Protein AF-A0A6P8ZT60-F1 (afdb_monomer)

Mean predicted aligned error: 16.97 Å

Sequence (94 aa):
MSSFPHVKPTPYLNCKMATSSNTESMPDLFEEMQTLAQLTGIKCPGKVMKIILQLNIMGVPPEKIRTLLRDILKAKHRSKNSSRSSNSSSDREN

Foldseek 3Di:
DDDDDDDDDDPPDPPPPPDDDDPPPLVNVLVVVVVVCVVVVNPDDSVRSSVLVVCVVVVNDPVVVVVVVVVVVVVVVVVVCVVVPPPPDDDDDD

Radius of gyration: 29.51 Å; Cα contacts (8 Å, |Δi|>4): 17; chains: 1; bounding box: 57×42×108 Å

Structure (mmCIF, N/CA/C/O backbone):
data_AF-A0A6P8ZT60-F1
#
_entry.id   AF-A0A6P8ZT60-F1
#
loop_
_atom_site.group_PDB
_atom_site.id
_atom_site.type_symbol
_atom_site.label_atom_id
_atom_site.label_alt_id
_atom_site.label_comp_id
_atom_site.label_asym_id
_atom_site.label_entity_id
_atom_site.label_seq_id
_atom_site.pdbx_PDB_ins_code
_atom_site.Cartn_x
_atom_site.Cartn_y
_atom_site.Cartn_z
_atom_site.occupancy
_atom_site.B_iso_or_equiv
_atom_site.auth_seq_id
_atom_site.auth_comp_id
_atom_site.auth_asym_id
_atom_site.auth_atom_id
_atom_site.pdbx_PDB_model_num
ATOM 1 N N . MET A 1 1 ? 31.941 31.098 -54.450 1.00 44.69 1 MET A N 1
ATOM 2 C CA . MET A 1 1 ? 32.263 29.683 -54.166 1.00 44.69 1 MET A CA 1
ATOM 3 C C . MET A 1 1 ? 32.643 29.614 -52.697 1.00 44.69 1 MET A C 1
ATOM 5 O O . MET A 1 1 ? 33.733 30.047 -52.354 1.00 44.69 1 MET A O 1
ATOM 9 N N . SER A 1 2 ? 31.711 29.220 -51.828 1.00 40.84 2 SER A N 1
ATOM 10 C CA . SER A 1 2 ? 31.900 29.249 -50.371 1.00 40.84 2 SER A CA 1
ATOM 11 C C . SER A 1 2 ? 32.073 27.823 -49.858 1.00 40.84 2 SER A C 1
ATOM 13 O O . SER A 1 2 ? 31.171 27.000 -50.005 1.00 40.84 2 SER A O 1
ATOM 15 N N . SER A 1 3 ? 33.252 27.536 -49.313 1.00 48.62 3 SER A N 1
ATOM 16 C CA . SER A 1 3 ? 33.640 26.236 -48.765 1.00 48.62 3 SER A CA 1
ATOM 17 C C . SER A 1 3 ? 32.938 25.974 -47.430 1.00 48.62 3 SER A C 1
ATOM 19 O O . SER A 1 3 ? 33.060 26.766 -46.498 1.00 48.62 3 SER A O 1
ATOM 21 N N . PHE A 1 4 ? 32.223 24.853 -47.330 1.00 56.28 4 PHE A N 1
ATOM 22 C CA . PHE A 1 4 ? 31.686 24.339 -46.068 1.00 56.28 4 PHE A CA 1
ATOM 23 C C . PHE A 1 4 ? 32.804 23.668 -45.248 1.00 56.28 4 PHE A C 1
ATOM 25 O O . PHE A 1 4 ? 33.619 22.942 -45.823 1.00 56.28 4 PHE A O 1
ATOM 32 N N . PRO A 1 5 ? 32.870 23.868 -43.919 1.00 57.59 5 PRO A N 1
ATOM 33 C CA . PRO A 1 5 ? 33.868 23.206 -43.088 1.00 57.59 5 PRO A CA 1
ATOM 34 C C . PRO A 1 5 ? 33.573 21.702 -42.960 1.00 57.59 5 PRO A C 1
ATOM 36 O O . PRO A 1 5 ? 32.449 21.293 -42.672 1.00 57.59 5 PRO A O 1
ATOM 39 N N . HIS A 1 6 ? 34.606 20.877 -43.154 1.00 54.19 6 HIS A N 1
ATOM 40 C CA . HIS A 1 6 ? 34.569 19.425 -42.961 1.00 54.19 6 HIS A CA 1
ATOM 41 C C . HIS A 1 6 ? 34.315 19.078 -41.485 1.00 54.19 6 HIS A C 1
ATOM 43 O O . HIS A 1 6 ? 35.216 19.153 -40.648 1.00 54.19 6 HIS A O 1
ATOM 49 N N . VAL A 1 7 ? 33.091 18.655 -41.171 1.00 58.94 7 VAL A N 1
ATOM 50 C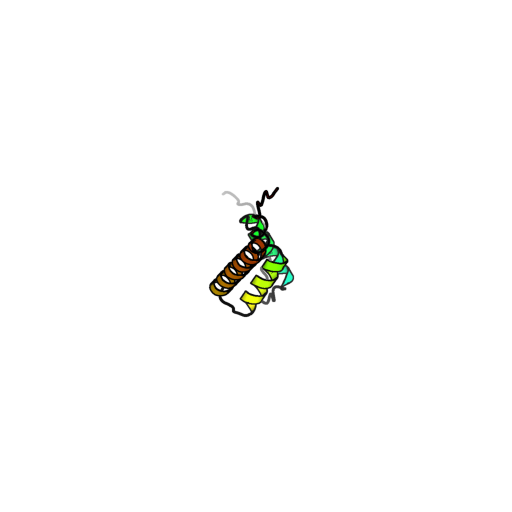 CA . VAL A 1 7 ? 32.739 18.076 -39.870 1.00 58.94 7 VAL A CA 1
ATOM 51 C C . VAL A 1 7 ? 33.111 16.592 -39.891 1.00 58.94 7 VAL A C 1
ATOM 53 O O . VAL A 1 7 ? 32.635 15.834 -40.735 1.00 58.94 7 VAL A O 1
ATOM 56 N N . LYS A 1 8 ? 34.001 16.173 -38.985 1.00 63.53 8 LYS A N 1
ATOM 57 C CA . LYS A 1 8 ? 34.366 14.760 -38.808 1.00 63.53 8 LYS A CA 1
ATOM 58 C C . LYS A 1 8 ? 33.140 13.978 -38.307 1.00 63.53 8 LYS A C 1
ATOM 60 O O . LYS A 1 8 ? 32.518 14.440 -37.350 1.00 63.53 8 LYS A O 1
ATOM 65 N N . PRO A 1 9 ? 32.806 12.809 -38.881 1.00 57.53 9 PRO A N 1
ATOM 66 C CA . PRO A 1 9 ? 31.750 11.964 -38.341 1.00 57.53 9 PRO A CA 1
ATOM 67 C C . PRO A 1 9 ? 32.185 11.448 -36.967 1.00 57.53 9 PRO A C 1
ATOM 69 O O . PRO A 1 9 ? 33.178 10.729 -36.837 1.00 57.53 9 PRO A O 1
ATOM 72 N N . THR A 1 10 ? 31.469 11.861 -35.926 1.00 62.91 10 THR A N 1
ATOM 73 C CA . THR A 1 10 ? 31.581 11.260 -34.599 1.00 62.91 10 THR A CA 1
ATOM 74 C C . THR A 1 10 ? 31.137 9.797 -34.685 1.00 62.91 10 THR A C 1
ATOM 76 O O . THR A 1 10 ? 30.170 9.491 -35.389 1.00 62.91 10 THR A O 1
ATOM 79 N N . PRO A 1 11 ? 31.829 8.862 -34.013 1.00 55.84 11 PRO A N 1
ATOM 80 C CA . PRO A 1 11 ? 31.407 7.473 -34.004 1.00 55.84 11 PRO A CA 1
ATOM 81 C C . PRO A 1 11 ? 30.048 7.392 -33.311 1.00 55.84 11 PRO A C 1
ATOM 83 O O . PRO A 1 11 ? 29.904 7.784 -32.151 1.00 55.84 11 PRO A O 1
ATOM 86 N N . TYR A 1 12 ? 29.053 6.924 -34.065 1.00 52.72 12 TYR A N 1
ATOM 87 C CA . TYR A 1 12 ? 27.709 6.649 -33.588 1.00 52.72 12 TYR A CA 1
ATOM 88 C C . TYR A 1 12 ? 27.793 5.870 -32.278 1.00 52.72 12 TYR A C 1
ATOM 90 O O . TYR A 1 12 ? 28.355 4.774 -32.222 1.00 52.72 12 TYR A O 1
ATOM 98 N N . LEU A 1 13 ? 27.248 6.483 -31.225 1.00 55.59 13 LEU A N 1
ATOM 99 C CA . LEU A 1 13 ? 26.963 5.836 -29.957 1.00 55.59 13 LEU A CA 1
ATOM 100 C C . LEU A 1 13 ? 26.311 4.489 -30.254 1.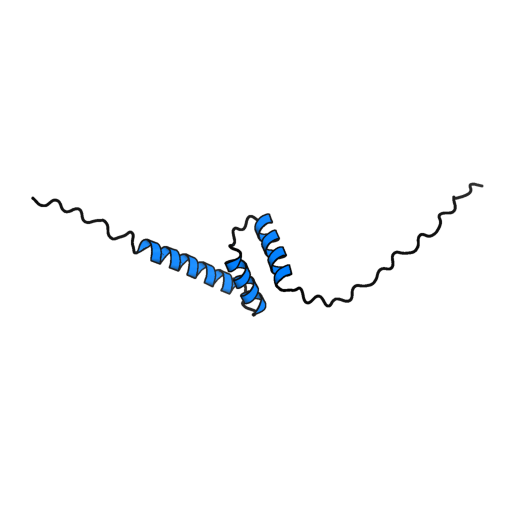00 55.59 13 LEU A C 1
ATOM 102 O O . LEU A 1 13 ? 25.245 4.406 -30.863 1.00 55.59 13 LEU A O 1
ATOM 106 N N . ASN A 1 14 ? 27.021 3.440 -29.860 1.00 49.94 14 ASN A N 1
ATOM 107 C CA . ASN A 1 14 ? 26.606 2.061 -29.974 1.00 49.94 14 ASN A CA 1
ATOM 108 C C . ASN A 1 14 ? 25.360 1.876 -29.098 1.00 49.94 14 ASN A C 1
ATOM 110 O O . ASN A 1 14 ? 25.463 1.633 -27.895 1.00 49.94 14 ASN A O 1
ATOM 114 N N . CYS A 1 15 ? 24.182 2.067 -29.691 1.00 45.41 15 CYS A N 1
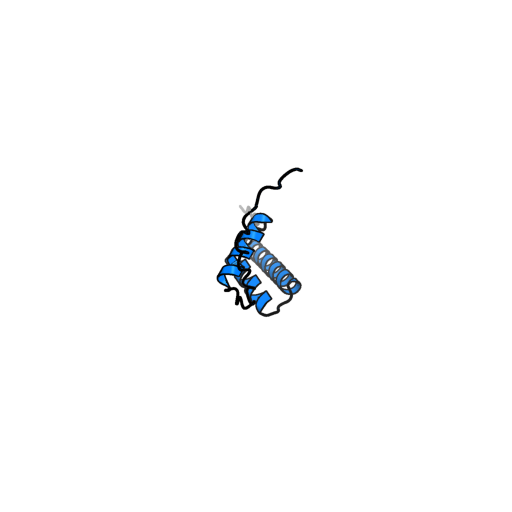ATOM 115 C CA . CYS A 1 15 ? 22.899 1.823 -29.052 1.00 45.41 15 CYS A CA 1
ATOM 116 C C . CYS A 1 15 ? 22.721 0.304 -28.957 1.00 45.41 15 CYS A C 1
ATOM 118 O O . CYS A 1 15 ? 22.054 -0.322 -29.778 1.00 45.41 15 CYS A O 1
ATOM 120 N N . LYS A 1 16 ? 23.372 -0.306 -27.960 1.00 52.84 16 LYS A N 1
ATOM 121 C CA . LYS A 1 16 ? 23.034 -1.658 -27.524 1.00 52.84 16 LYS A CA 1
ATOM 122 C C . LYS A 1 16 ? 21.571 -1.618 -27.098 1.00 52.84 16 LYS A C 1
ATOM 124 O O . LYS A 1 16 ? 21.237 -1.005 -26.088 1.00 52.84 16 LYS A O 1
ATOM 129 N N . MET A 1 17 ? 20.702 -2.231 -27.896 1.00 56.09 17 MET A N 1
ATOM 130 C CA . MET A 1 17 ? 19.333 -2.513 -27.489 1.00 56.09 17 MET A CA 1
ATOM 131 C C . MET A 1 17 ? 19.421 -3.392 -26.242 1.00 56.09 17 MET A C 1
ATOM 133 O O . MET A 1 17 ? 19.879 -4.532 -26.312 1.00 56.09 17 MET A O 1
ATOM 137 N N . ALA A 1 18 ? 19.066 -2.825 -25.090 1.00 50.75 18 ALA A N 1
ATOM 138 C CA . ALA A 1 18 ? 18.935 -3.576 -23.857 1.00 50.75 18 ALA A CA 1
ATOM 139 C C . ALA A 1 18 ? 17.778 -4.559 -24.054 1.00 50.75 18 ALA A C 1
ATOM 141 O O . ALA A 1 18 ? 16.611 -4.174 -24.075 1.00 50.75 18 ALA A O 1
ATOM 142 N N . THR A 1 19 ? 18.105 -5.829 -24.271 1.00 47.12 19 THR A N 1
ATOM 143 C CA . THR A 1 19 ? 17.131 -6.912 -24.220 1.00 47.12 19 THR A CA 1
ATOM 144 C C . THR A 1 19 ? 16.583 -6.981 -22.800 1.00 47.12 19 THR A C 1
ATOM 146 O O . THR A 1 19 ? 17.313 -7.306 -21.864 1.00 47.12 19 THR A O 1
ATOM 149 N N . SER A 1 20 ? 15.303 -6.631 -22.654 1.00 50.38 20 SER A N 1
ATOM 150 C CA . SER A 1 20 ? 14.507 -6.787 -21.441 1.00 50.38 20 SER A CA 1
ATOM 151 C C . SER A 1 20 ? 14.677 -8.181 -20.849 1.00 50.38 20 SER A C 1
ATOM 153 O O . SER A 1 20 ? 14.238 -9.171 -21.428 1.00 50.38 20 SER A O 1
ATOM 155 N N . SER A 1 21 ? 15.277 -8.255 -19.669 1.00 51.53 21 SER A N 1
ATOM 156 C CA . SER A 1 21 ? 15.114 -9.364 -18.726 1.00 51.53 21 SER A CA 1
ATOM 157 C C . SER A 1 21 ? 15.399 -8.853 -17.314 1.00 51.53 21 SER A C 1
ATOM 159 O O . SER A 1 21 ? 16.230 -9.413 -16.610 1.00 51.53 21 SER A O 1
ATOM 161 N N . ASN A 1 22 ? 14.782 -7.738 -16.910 1.00 47.69 22 ASN A N 1
ATOM 162 C CA . ASN A 1 22 ? 14.938 -7.271 -15.537 1.00 47.69 22 ASN A CA 1
ATOM 163 C C . ASN A 1 22 ? 13.931 -8.026 -14.668 1.00 47.69 22 ASN A C 1
ATOM 165 O O . ASN A 1 22 ? 12.758 -7.670 -14.586 1.00 47.69 22 ASN A O 1
ATOM 169 N N . THR A 1 23 ? 14.380 -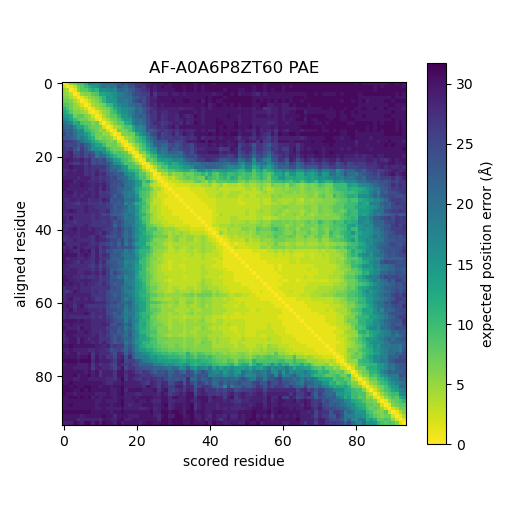9.110 -14.041 1.00 52.69 23 THR A N 1
ATOM 170 C CA . THR A 1 23 ? 13.814 -9.522 -12.759 1.00 52.69 23 THR A CA 1
ATOM 171 C C . THR A 1 23 ? 14.129 -8.394 -11.781 1.00 52.69 23 THR A C 1
ATOM 173 O O . THR A 1 23 ? 15.156 -8.448 -11.107 1.00 52.69 23 THR A O 1
ATOM 176 N N . GLU A 1 24 ? 13.319 -7.331 -11.784 1.00 54.50 24 GLU A N 1
ATOM 177 C CA . GLU A 1 24 ? 13.437 -6.257 -10.799 1.00 54.50 24 GLU A CA 1
ATOM 178 C C . GLU A 1 24 ? 13.412 -6.912 -9.431 1.00 54.50 24 GLU A C 1
ATOM 180 O O . GLU A 1 24 ? 12.472 -7.628 -9.062 1.00 54.50 24 GLU A O 1
ATOM 185 N N . SER A 1 25 ? 14.525 -6.778 -8.724 1.00 62.72 25 SER A N 1
ATOM 186 C CA . SER A 1 25 ? 14.647 -7.417 -7.442 1.00 62.72 25 SER A CA 1
ATOM 187 C C . SER A 1 25 ? 13.653 -6.713 -6.515 1.00 62.72 25 SER A C 1
ATOM 189 O O . SER A 1 25 ? 13.574 -5.491 -6.471 1.00 62.72 25 SER A O 1
ATOM 191 N N . MET A 1 26 ? 12.836 -7.480 -5.788 1.00 63.38 26 MET A N 1
ATOM 192 C CA . MET A 1 26 ? 11.892 -6.962 -4.785 1.00 63.38 26 MET A CA 1
ATOM 193 C C . MET A 1 26 ? 12.414 -5.801 -3.907 1.00 63.38 26 MET A C 1
ATOM 195 O O . MET A 1 26 ? 11.597 -4.949 -3.544 1.00 63.38 26 MET A O 1
ATOM 199 N N . PRO A 1 27 ? 13.708 -5.742 -3.510 1.00 67.56 27 PRO A N 1
ATOM 200 C CA . PRO A 1 27 ? 14.225 -4.571 -2.806 1.00 67.56 27 PRO A CA 1
ATOM 201 C C . PRO A 1 27 ? 14.200 -3.275 -3.635 1.00 67.56 27 PRO A C 1
ATOM 203 O O . PRO A 1 27 ? 13.839 -2.249 -3.065 1.00 67.56 27 PRO A O 1
ATOM 206 N N . ASP A 1 28 ? 14.461 -3.317 -4.943 1.00 77.62 28 ASP A N 1
ATOM 207 C CA . ASP A 1 28 ? 14.461 -2.129 -5.813 1.00 77.62 28 ASP A CA 1
ATOM 208 C C . ASP A 1 28 ? 13.044 -1.542 -5.947 1.00 77.62 28 ASP A C 1
ATOM 210 O O . ASP A 1 28 ? 12.812 -0.359 -5.697 1.00 77.62 28 ASP A O 1
ATOM 214 N N . LEU A 1 29 ? 12.047 -2.401 -6.196 1.00 81.12 29 LEU A N 1
ATOM 215 C CA . LEU A 1 29 ? 10.639 -1.995 -6.311 1.00 81.12 29 LEU A CA 1
ATOM 216 C C . LEU A 1 29 ? 10.097 -1.376 -5.008 1.00 81.12 29 LEU A C 1
ATOM 218 O O . LEU A 1 29 ? 9.227 -0.501 -5.019 1.00 81.12 29 LEU A O 1
ATOM 222 N N . PHE A 1 30 ? 10.598 -1.830 -3.857 1.00 86.88 30 PHE A N 1
ATOM 223 C CA . PHE A 1 30 ? 10.222 -1.271 -2.562 1.00 86.88 30 PHE A CA 1
ATOM 224 C C . PHE A 1 30 ? 10.762 0.152 -2.370 1.00 86.88 30 PHE A C 1
ATOM 226 O O . PHE A 1 30 ? 10.023 1.007 -1.873 1.00 86.88 30 PHE A O 1
ATOM 233 N N . GLU A 1 31 ? 12.014 0.414 -2.752 1.00 86.12 31 GLU A N 1
ATOM 234 C CA . GLU A 1 31 ? 12.629 1.743 -2.647 1.00 86.12 31 GLU A CA 1
ATOM 235 C C . GLU A 1 31 ? 11.957 2.756 -3.578 1.00 86.12 31 GLU A C 1
ATOM 237 O O . GLU A 1 31 ? 11.647 3.880 -3.164 1.00 86.12 31 GLU A O 1
ATOM 242 N N . GLU A 1 32 ? 11.627 2.341 -4.800 1.00 87.25 32 GLU A N 1
ATOM 243 C CA . GLU A 1 32 ? 10.882 3.169 -5.748 1.00 87.25 32 GLU A CA 1
ATOM 244 C C . GLU A 1 32 ? 9.488 3.522 -5.217 1.00 87.25 32 GLU A C 1
ATOM 246 O O . GLU A 1 32 ? 9.098 4.693 -5.176 1.00 87.25 32 GLU A O 1
ATOM 251 N N . MET A 1 33 ? 8.751 2.531 -4.707 1.00 86.69 33 MET A N 1
ATOM 252 C CA . MET A 1 33 ? 7.426 2.754 -4.122 1.00 86.69 33 MET A CA 1
ATOM 253 C C . MET A 1 33 ? 7.478 3.607 -2.855 1.00 86.69 33 MET A C 1
ATOM 255 O O . MET A 1 33 ? 6.575 4.410 -2.603 1.00 86.69 33 MET A O 1
ATOM 259 N N . GLN A 1 34 ? 8.531 3.471 -2.049 1.00 87.38 34 GLN A N 1
ATOM 260 C CA . GLN A 1 34 ? 8.743 4.320 -0.883 1.00 87.38 34 GLN A CA 1
ATOM 261 C C . GLN A 1 34 ? 9.009 5.773 -1.295 1.00 87.38 34 GLN A C 1
ATOM 263 O O . GLN A 1 34 ? 8.449 6.687 -0.685 1.00 87.38 34 GLN A O 1
ATOM 268 N N . THR A 1 35 ? 9.798 5.986 -2.347 1.00 88.00 35 THR A N 1
ATOM 269 C CA . THR A 1 35 ? 10.085 7.313 -2.906 1.00 88.00 35 THR A CA 1
ATOM 270 C C . THR A 1 35 ? 8.815 7.962 -3.461 1.00 88.00 35 THR A C 1
ATOM 272 O O . THR A 1 35 ? 8.498 9.100 -3.114 1.00 88.00 35 THR A O 1
ATOM 275 N N . LEU A 1 36 ? 8.009 7.221 -4.228 1.00 88.38 36 LEU A N 1
ATOM 276 C CA . LEU A 1 36 ? 6.713 7.697 -4.728 1.00 88.38 36 LEU A CA 1
ATOM 277 C C . LEU A 1 36 ? 5.743 8.046 -3.592 1.00 88.38 36 LEU A C 1
ATOM 279 O O . LEU A 1 36 ? 5.065 9.075 -3.640 1.00 88.38 36 LEU A O 1
ATOM 283 N N . ALA A 1 37 ? 5.693 7.230 -2.537 1.00 87.94 37 ALA A N 1
ATOM 284 C CA . ALA A 1 37 ? 4.866 7.513 -1.368 1.00 87.94 37 ALA A CA 1
ATOM 285 C C . ALA A 1 37 ? 5.304 8.798 -0.645 1.00 87.94 37 ALA A C 1
ATOM 287 O O . ALA A 1 37 ? 4.454 9.571 -0.205 1.00 87.94 37 ALA A O 1
ATOM 288 N N . GLN A 1 38 ? 6.610 9.064 -0.560 1.00 87.44 38 GLN A N 1
ATOM 289 C CA . GLN A 1 38 ? 7.130 10.305 0.022 1.00 87.44 38 GLN A CA 1
ATOM 290 C C . GLN A 1 38 ? 6.777 11.528 -0.829 1.00 87.44 38 GLN A C 1
ATOM 292 O O . GLN A 1 38 ? 6.273 12.511 -0.288 1.00 87.44 38 GLN A O 1
ATOM 297 N N . LEU A 1 39 ? 6.970 11.452 -2.150 1.00 90.31 39 LEU A N 1
ATOM 298 C CA . LEU A 1 39 ? 6.653 12.542 -3.082 1.00 90.31 39 LEU A CA 1
ATOM 299 C C . LEU A 1 39 ? 5.162 12.900 -3.086 1.00 90.31 39 LEU A C 1
ATOM 301 O O . LEU A 1 39 ? 4.796 14.067 -3.187 1.00 90.31 39 LEU A O 1
ATOM 305 N N . THR A 1 40 ? 4.296 11.901 -2.933 1.00 87.69 40 THR A N 1
ATOM 306 C CA . THR A 1 40 ? 2.836 12.084 -2.874 1.00 87.69 40 THR A CA 1
ATOM 307 C C . THR A 1 40 ? 2.324 12.461 -1.480 1.00 87.69 40 THR A C 1
ATOM 309 O O . THR A 1 40 ? 1.126 12.676 -1.297 1.00 87.69 40 THR A O 1
ATOM 312 N N . GLY A 1 41 ? 3.206 12.541 -0.476 1.00 86.25 41 GLY A N 1
ATOM 313 C CA . GLY A 1 41 ? 2.834 12.839 0.908 1.00 86.25 41 GLY A CA 1
ATOM 314 C C . GLY A 1 41 ? 2.071 11.709 1.611 1.00 86.25 41 GLY A C 1
ATOM 315 O O . GLY A 1 41 ? 1.473 11.923 2.670 1.00 86.25 41 GLY A O 1
ATOM 316 N N . IL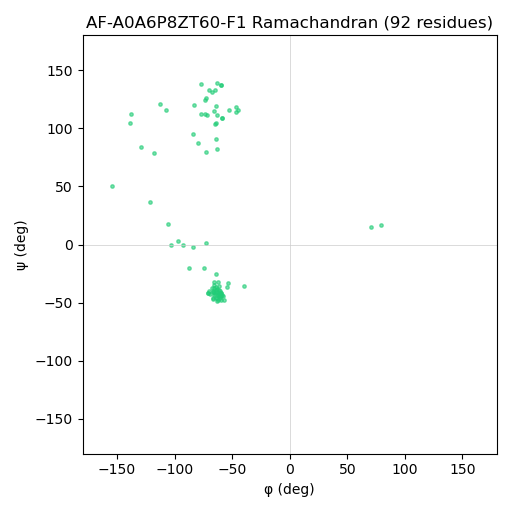E A 1 42 ? 2.082 10.494 1.057 1.00 86.12 42 ILE A N 1
ATOM 317 C CA . ILE A 1 42 ? 1.418 9.327 1.635 1.00 86.12 42 ILE A CA 1
ATOM 318 C C . ILE A 1 42 ? 2.263 8.784 2.790 1.00 86.12 42 ILE A C 1
ATOM 320 O O . ILE A 1 42 ? 3.325 8.188 2.616 1.00 86.12 42 ILE A O 1
ATOM 324 N N . LYS A 1 43 ? 1.740 8.914 4.012 1.00 84.12 43 LYS A N 1
ATOM 325 C CA . LYS A 1 43 ? 2.343 8.313 5.208 1.00 84.12 43 LYS A CA 1
ATOM 326 C C . LYS A 1 43 ? 1.989 6.827 5.297 1.00 84.12 43 LYS A C 1
ATOM 328 O O . LYS A 1 43 ? 1.015 6.451 5.945 1.00 84.12 43 LYS A O 1
ATOM 333 N N . CYS A 1 44 ? 2.797 5.980 4.663 1.00 81.81 44 CYS A N 1
ATOM 334 C CA . CYS A 1 44 ? 2.700 4.524 4.770 1.00 81.81 44 CYS A CA 1
ATOM 335 C C . CYS A 1 44 ? 3.932 3.957 5.500 1.00 81.81 44 CYS A C 1
ATOM 337 O O . CYS A 1 44 ? 5.055 4.153 5.034 1.00 81.81 44 CYS A O 1
ATOM 339 N N . PRO A 1 45 ? 3.772 3.249 6.635 1.00 87.88 45 PRO A N 1
ATOM 340 C CA . PRO A 1 45 ? 4.894 2.575 7.281 1.00 87.88 45 PRO A CA 1
ATOM 341 C C . PRO A 1 45 ? 5.530 1.543 6.340 1.00 87.88 45 PRO A C 1
ATOM 343 O O . PRO A 1 45 ? 4.816 0.751 5.729 1.00 87.88 45 PRO A O 1
ATOM 346 N N . GLY A 1 46 ? 6.864 1.468 6.290 1.00 86.31 46 GLY A N 1
ATOM 347 C CA . GLY A 1 46 ? 7.569 0.561 5.369 1.00 86.31 46 GLY A CA 1
ATOM 348 C C . GLY A 1 46 ? 7.143 -0.910 5.488 1.00 86.31 46 GLY A C 1
ATOM 349 O O . GLY A 1 46 ? 6.988 -1.593 4.483 1.00 86.31 46 GLY A O 1
ATOM 350 N N . LYS A 1 47 ? 6.841 -1.393 6.703 1.00 87.56 47 LYS A N 1
ATOM 351 C CA . LYS A 1 47 ? 6.295 -2.750 6.911 1.00 87.56 47 LYS A CA 1
ATOM 352 C C . LYS A 1 47 ? 4.938 -2.957 6.226 1.00 87.56 47 LYS A C 1
ATOM 354 O O . LYS A 1 47 ? 4.696 -4.022 5.676 1.00 87.56 47 LYS A O 1
ATOM 359 N N . VAL A 1 48 ? 4.069 -1.945 6.247 1.00 88.44 48 VAL A N 1
ATOM 360 C CA . VAL A 1 48 ? 2.746 -1.995 5.604 1.00 88.44 48 VAL A CA 1
ATOM 361 C C . VAL A 1 48 ? 2.903 -1.964 4.086 1.00 88.44 48 VAL A C 1
ATOM 363 O O . VAL A 1 48 ? 2.273 -2.761 3.400 1.00 88.44 48 VAL A O 1
ATOM 366 N N . MET A 1 49 ? 3.802 -1.122 3.571 1.00 89.12 49 MET A N 1
ATOM 367 C CA . MET A 1 49 ? 4.108 -1.060 2.141 1.00 89.12 49 MET A CA 1
ATOM 368 C C . MET A 1 49 ? 4.618 -2.409 1.603 1.00 89.12 49 MET A C 1
ATOM 370 O O . MET A 1 49 ? 4.123 -2.873 0.580 1.00 89.12 49 MET A O 1
ATOM 374 N N . LYS A 1 50 ? 5.519 -3.095 2.328 1.00 89.75 50 LYS A N 1
ATOM 375 C CA . LYS A 1 50 ? 6.000 -4.443 1.953 1.00 89.75 50 LYS A CA 1
ATOM 376 C C . LYS A 1 50 ? 4.867 -5.462 1.838 1.00 89.75 50 LYS A C 1
ATOM 378 O O . LYS A 1 50 ? 4.827 -6.222 0.878 1.00 89.75 50 LYS A O 1
ATOM 383 N N . ILE A 1 51 ? 3.937 -5.458 2.793 1.00 89.81 51 ILE A N 1
ATOM 384 C CA . ILE A 1 51 ? 2.785 -6.372 2.784 1.00 89.81 51 ILE A CA 1
ATOM 385 C C . ILE A 1 51 ? 1.866 -6.065 1.595 1.00 89.81 51 ILE A C 1
ATOM 387 O O . ILE A 1 51 ? 1.429 -6.982 0.908 1.00 89.81 51 ILE A O 1
ATOM 391 N N . ILE A 1 52 ? 1.595 -4.785 1.317 1.00 90.56 52 ILE A N 1
ATOM 392 C CA . ILE A 1 52 ? 0.767 -4.374 0.173 1.00 90.56 52 ILE A CA 1
ATOM 393 C C . ILE A 1 52 ? 1.405 -4.821 -1.149 1.00 90.56 52 ILE A C 1
ATOM 395 O O . ILE A 1 52 ? 0.705 -5.358 -2.005 1.00 90.56 52 ILE A O 1
ATOM 399 N N . LEU A 1 53 ? 2.718 -4.639 -1.307 1.00 89.31 53 LEU A N 1
ATOM 400 C CA . LEU A 1 53 ? 3.472 -5.095 -2.478 1.00 89.31 53 LEU A CA 1
ATOM 401 C C . LEU A 1 53 ? 3.384 -6.614 -2.656 1.00 89.31 53 LEU A C 1
ATOM 403 O O . LEU A 1 53 ? 3.048 -7.082 -3.740 1.00 89.31 53 LEU A O 1
ATOM 407 N N . GLN A 1 54 ? 3.597 -7.383 -1.584 1.00 90.50 54 GLN A N 1
ATOM 408 C CA . GLN A 1 54 ? 3.467 -8.843 -1.622 1.00 90.50 54 GLN A CA 1
ATOM 409 C C . GLN A 1 54 ? 2.058 -9.292 -2.025 1.00 90.50 54 GLN A C 1
ATOM 411 O O . GLN A 1 54 ? 1.921 -10.161 -2.881 1.00 90.50 54 GLN A O 1
ATOM 416 N N . LEU A 1 55 ? 1.010 -8.681 -1.466 1.00 90.94 55 LEU A N 1
ATOM 417 C CA . LEU A 1 55 ? -0.375 -9.010 -1.816 1.00 90.94 55 LEU A CA 1
ATOM 418 C C . LEU A 1 55 ? -0.692 -8.692 -3.284 1.00 90.94 55 LEU A C 1
ATOM 420 O O . LEU A 1 55 ? -1.369 -9.483 -3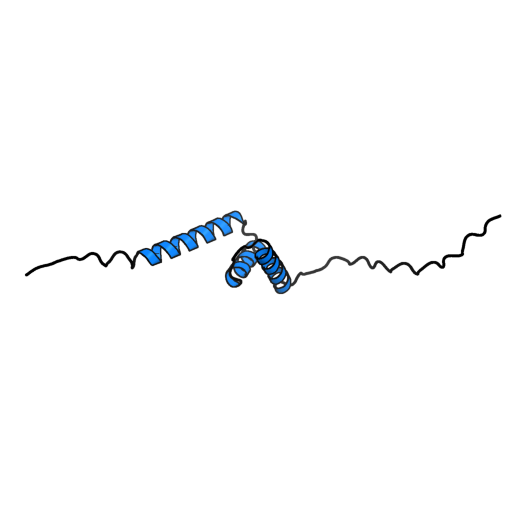.938 1.00 90.94 55 LEU A O 1
ATOM 424 N N . ASN A 1 56 ? -0.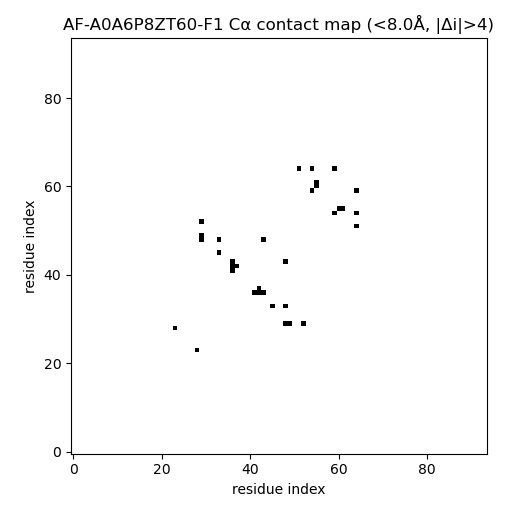175 -7.581 -3.817 1.00 89.38 56 ASN A N 1
ATOM 425 C CA . ASN A 1 56 ? -0.324 -7.254 -5.239 1.00 89.38 56 ASN A CA 1
ATOM 426 C C . ASN A 1 56 ? 0.390 -8.274 -6.135 1.00 89.38 56 ASN A C 1
ATOM 428 O O . ASN A 1 56 ? -0.182 -8.715 -7.126 1.00 89.38 56 ASN A O 1
ATOM 432 N N . ILE A 1 57 ? 1.601 -8.701 -5.768 1.00 88.75 57 ILE A N 1
ATOM 433 C CA . ILE A 1 57 ? 2.364 -9.714 -6.517 1.00 88.75 57 ILE A CA 1
ATOM 434 C C . ILE A 1 57 ? 1.671 -11.081 -6.485 1.00 88.75 57 ILE A C 1
ATOM 436 O O . ILE A 1 57 ? 1.698 -11.812 -7.470 1.00 88.75 57 ILE A O 1
ATOM 440 N N . MET A 1 58 ? 0.972 -11.4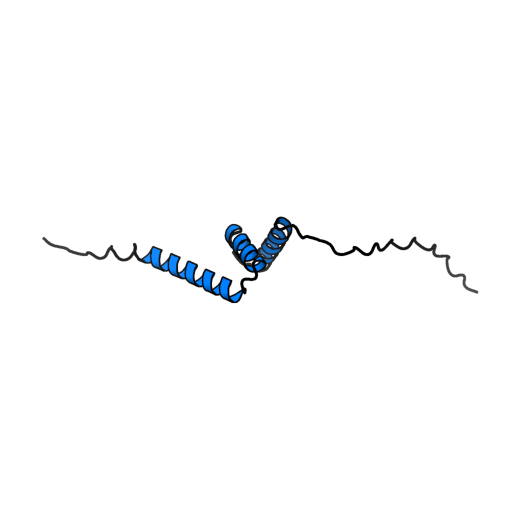01 -5.395 1.00 91.06 58 MET A N 1
ATOM 441 C CA . MET A 1 58 ? 0.103 -12.580 -5.304 1.00 91.06 58 MET A CA 1
ATOM 442 C C . MET A 1 58 ? -1.203 -12.450 -6.111 1.00 91.06 58 MET A C 1
ATOM 444 O O . MET A 1 58 ? -2.035 -13.355 -6.074 1.00 91.06 58 MET A O 1
ATOM 448 N N . GLY A 1 59 ? -1.415 -11.337 -6.819 1.00 92.38 59 GLY A N 1
ATOM 449 C CA . GLY A 1 59 ? -2.594 -11.102 -7.651 1.00 92.38 59 GLY A CA 1
ATOM 450 C C . GLY A 1 59 ? -3.841 -10.684 -6.871 1.00 92.38 59 GLY A C 1
ATOM 451 O O . GLY A 1 59 ? -4.953 -10.778 -7.390 1.00 92.38 59 GLY A O 1
ATOM 452 N N . VAL A 1 60 ? -3.699 -10.235 -5.619 1.00 93.00 60 VAL A N 1
ATOM 453 C CA . VAL A 1 60 ? -4.836 -9.706 -4.860 1.00 93.00 60 VAL A CA 1
ATOM 454 C C . VAL A 1 60 ? -5.215 -8.329 -5.421 1.00 93.00 60 VAL A C 1
ATOM 456 O O . VAL A 1 60 ? -4.367 -7.438 -5.445 1.00 93.00 60 VAL A O 1
ATOM 459 N N . PRO A 1 61 ? -6.486 -8.103 -5.807 1.00 92.19 61 PRO A N 1
ATOM 460 C CA . PRO A 1 61 ? -6.926 -6.814 -6.326 1.00 92.19 61 PRO A CA 1
ATOM 461 C C . PRO A 1 61 ? -6.721 -5.671 -5.312 1.00 92.19 61 PRO A C 1
ATOM 463 O O . PRO A 1 61 ? -7.069 -5.840 -4.131 1.00 92.19 61 PRO A O 1
ATOM 466 N N . PRO A 1 62 ? -6.241 -4.490 -5.744 1.00 89.25 62 PRO A N 1
ATOM 467 C CA . PRO A 1 62 ? -6.002 -3.338 -4.871 1.00 89.25 62 PRO A CA 1
ATOM 468 C C . PRO A 1 62 ? -7.222 -2.918 -4.034 1.00 89.25 62 PRO A C 1
ATOM 470 O O . PRO A 1 62 ? -7.085 -2.490 -2.886 1.00 89.25 62 PRO A O 1
ATOM 473 N N . GLU A 1 63 ? -8.435 -3.081 -4.562 1.00 94.44 63 GLU A N 1
ATOM 474 C CA . GLU A 1 63 ? -9.701 -2.741 -3.903 1.00 94.44 63 GLU A CA 1
ATOM 475 C C . GLU A 1 63 ? -9.949 -3.616 -2.671 1.00 94.44 63 GLU A C 1
ATOM 477 O O . GLU A 1 63 ? -10.427 -3.136 -1.633 1.00 94.44 63 GLU A O 1
ATOM 482 N N . LYS A 1 64 ? -9.577 -4.900 -2.758 1.00 93.19 64 LYS A N 1
ATOM 483 C CA . LYS A 1 64 ? -9.675 -5.843 -1.639 1.00 93.19 64 LYS A CA 1
ATOM 484 C C . LYS A 1 64 ? -8.640 -5.515 -0.569 1.00 93.19 64 LYS A C 1
ATOM 486 O O . LYS A 1 64 ? -8.988 -5.480 0.610 1.00 93.19 64 LYS A O 1
ATOM 491 N N . ILE A 1 65 ? -7.411 -5.181 -0.970 1.00 93.38 65 ILE A N 1
ATOM 492 C CA . ILE A 1 65 ? -6.352 -4.736 -0.048 1.00 93.38 65 ILE A CA 1
ATOM 493 C C . ILE A 1 65 ? -6.793 -3.463 0.689 1.00 93.38 65 ILE A C 1
ATOM 495 O O . ILE A 1 65 ? -6.676 -3.371 1.911 1.00 93.38 65 ILE A O 1
ATOM 499 N N . ARG A 1 66 ? -7.379 -2.496 -0.027 1.00 90.75 66 ARG A N 1
ATOM 500 C CA . ARG A 1 66 ? -7.896 -1.250 0.558 1.00 90.75 66 ARG A CA 1
ATOM 501 C C . ARG A 1 66 ? -9.020 -1.501 1.563 1.00 90.75 66 ARG A C 1
ATOM 503 O O . ARG A 1 66 ? -9.048 -0.859 2.614 1.00 90.75 66 ARG A O 1
ATOM 510 N N . THR A 1 67 ? -9.938 -2.412 1.246 1.00 93.75 67 THR A N 1
ATOM 511 C CA . THR A 1 67 ? -11.032 -2.805 2.150 1.00 93.75 67 THR A CA 1
ATOM 512 C C . THR A 1 67 ? -10.479 -3.451 3.418 1.00 93.75 67 THR A C 1
ATOM 514 O O . THR A 1 67 ? -10.786 -2.990 4.515 1.00 93.75 67 THR A O 1
ATOM 517 N N . LEU A 1 68 ? -9.561 -4.410 3.272 1.00 92.38 68 LEU A N 1
ATOM 518 C CA . LEU A 1 68 ? -8.891 -5.070 4.392 1.00 92.38 68 LEU A CA 1
ATOM 519 C C . LEU A 1 68 ? -8.168 -4.067 5.307 1.00 92.38 68 LEU A C 1
ATOM 521 O O . LEU A 1 68 ? -8.342 -4.096 6.524 1.00 92.38 68 LEU A O 1
ATOM 525 N N . LEU A 1 69 ? -7.395 -3.138 4.735 1.00 90.44 69 LEU A N 1
ATOM 526 C CA . LEU A 1 69 ? -6.703 -2.095 5.500 1.00 90.44 69 LEU A CA 1
ATOM 527 C C . LEU A 1 69 ? -7.684 -1.210 6.277 1.00 90.44 69 LEU A C 1
ATOM 529 O O . LEU A 1 69 ? -7.441 -0.888 7.442 1.00 90.44 69 LEU A O 1
ATOM 533 N N . ARG A 1 70 ? -8.806 -0.831 5.657 1.00 90.31 70 ARG A N 1
ATOM 534 C CA . ARG A 1 70 ? -9.849 -0.032 6.307 1.00 90.31 70 ARG A CA 1
ATOM 535 C C . ARG A 1 70 ? -10.450 -0.774 7.501 1.00 90.31 70 ARG A C 1
ATOM 537 O O . ARG A 1 70 ? -10.633 -0.162 8.553 1.00 90.31 70 ARG A O 1
ATOM 544 N N . ASP A 1 71 ? -10.726 -2.064 7.356 1.00 91.75 71 ASP A N 1
ATOM 545 C CA . ASP A 1 71 ? -11.341 -2.870 8.410 1.00 91.75 71 ASP A CA 1
ATOM 546 C C . ASP A 1 71 ? -10.381 -3.114 9.579 1.00 91.75 71 ASP A C 1
ATOM 548 O O . ASP A 1 71 ? -10.776 -2.953 10.734 1.00 91.75 71 ASP A O 1
ATOM 552 N N . ILE A 1 72 ? -9.096 -3.364 9.305 1.00 89.44 72 ILE A N 1
ATOM 553 C CA . ILE A 1 72 ? -8.053 -3.474 10.339 1.00 89.44 72 ILE A CA 1
ATOM 554 C C . ILE A 1 72 ? -7.931 -2.167 11.136 1.00 89.44 72 ILE A C 1
ATOM 556 O O . ILE A 1 72 ? -7.888 -2.183 12.369 1.00 89.44 72 ILE A O 1
ATOM 560 N N . LEU A 1 73 ? -7.898 -1.018 10.452 1.00 87.12 73 LEU A N 1
ATOM 561 C CA . LEU A 1 73 ? -7.801 0.288 11.111 1.00 87.12 73 LEU A CA 1
ATOM 562 C C . LEU A 1 73 ? -9.039 0.588 11.969 1.00 87.12 73 LEU A C 1
ATOM 564 O O . LEU A 1 73 ? -8.901 1.072 13.096 1.00 87.12 73 LEU A O 1
ATOM 568 N N . LYS A 1 74 ? -10.237 0.246 11.478 1.00 87.81 74 LYS A N 1
ATOM 569 C CA . LYS A 1 74 ? -11.489 0.354 12.242 1.00 87.81 74 LYS A CA 1
ATOM 570 C C . LYS A 1 74 ? -11.489 -0.556 13.473 1.00 87.81 74 LYS A C 1
ATOM 572 O O . LYS A 1 74 ? -11.829 -0.099 14.564 1.00 87.81 74 LYS A O 1
ATOM 577 N N . ALA A 1 75 ? -11.073 -1.814 13.326 1.00 86.69 75 ALA A N 1
ATOM 578 C CA . ALA A 1 75 ? -10.999 -2.775 14.426 1.00 86.69 75 ALA A CA 1
ATOM 579 C C . ALA A 1 75 ? -10.026 -2.312 15.523 1.00 86.69 75 ALA A C 1
ATOM 581 O O . ALA A 1 75 ? -10.362 -2.341 16.709 1.00 86.69 75 ALA A O 1
ATOM 582 N N . LYS A 1 76 ? -8.858 -1.780 15.132 1.00 82.88 76 LYS A N 1
ATOM 583 C CA . LYS A 1 76 ? -7.878 -1.203 16.063 1.00 82.88 76 LYS A CA 1
ATOM 584 C C . LYS A 1 76 ? -8.459 -0.034 16.866 1.00 82.88 76 LYS A C 1
ATOM 586 O O . LYS A 1 76 ? -8.221 0.063 18.068 1.00 82.88 76 LYS A O 1
ATOM 591 N N . HIS A 1 77 ? -9.233 0.843 16.224 1.00 76.19 77 HIS A N 1
ATOM 592 C CA . HIS A 1 77 ? -9.869 1.972 16.907 1.00 76.19 77 HIS A CA 1
ATOM 593 C C . HIS A 1 77 ? -10.957 1.514 17.890 1.00 76.19 77 HIS A C 1
ATOM 595 O O . HIS A 1 77 ? -11.078 2.062 18.985 1.00 76.19 77 HIS A O 1
ATOM 601 N N . ARG A 1 78 ? -11.723 0.476 17.533 1.00 69.19 78 ARG A N 1
ATOM 602 C CA . ARG A 1 78 ? -12.770 -0.088 18.398 1.00 69.19 78 ARG A CA 1
ATOM 603 C C . ARG A 1 78 ? -12.187 -0.749 19.650 1.00 69.19 78 ARG A C 1
ATOM 605 O O . ARG A 1 78 ? -12.700 -0.532 20.741 1.00 69.19 78 ARG A O 1
ATOM 612 N N . SER A 1 79 ? -11.071 -1.467 19.507 1.00 69.12 79 SER A N 1
ATOM 613 C CA . SER A 1 79 ? -10.341 -2.060 20.637 1.00 69.12 79 SER A CA 1
ATOM 614 C C . SER A 1 79 ? -9.839 -1.001 21.627 1.00 69.12 79 SER A C 1
ATOM 616 O O . SER A 1 79 ? -9.961 -1.181 22.835 1.00 69.12 79 SER A O 1
ATOM 618 N N . LYS A 1 80 ? -9.353 0.146 21.133 1.00 58.91 80 LYS A N 1
ATOM 619 C CA . LYS A 1 80 ? -8.801 1.213 21.984 1.00 58.91 80 LYS A CA 1
ATOM 620 C C . LYS A 1 80 ? -9.865 2.023 22.745 1.00 58.91 80 LYS A C 1
ATOM 622 O O . LYS A 1 80 ? -9.538 2.650 23.745 1.00 58.91 80 LYS A O 1
ATOM 627 N N . ASN A 1 81 ? -11.123 2.005 22.297 1.00 55.31 81 ASN A N 1
ATOM 628 C CA . ASN A 1 81 ? -12.234 2.681 22.978 1.00 55.31 81 ASN A CA 1
ATOM 629 C C . ASN A 1 81 ? -12.903 1.821 24.060 1.00 55.31 81 ASN A C 1
ATOM 631 O O . ASN A 1 81 ? -13.532 2.378 24.952 1.00 55.31 81 ASN A O 1
ATOM 635 N N . SER A 1 82 ? -12.742 0.494 24.020 1.00 54.16 82 SER A N 1
ATOM 636 C CA . SER A 1 82 ? -13.307 -0.410 25.034 1.00 54.16 82 SER A CA 1
ATOM 637 C C . SER A 1 82 ? -12.725 -0.186 26.431 1.00 54.16 82 SER A C 1
ATOM 639 O O . SER A 1 82 ? -13.379 -0.499 27.417 1.00 54.16 82 SER A O 1
ATOM 641 N N . SER A 1 83 ? -11.509 0.349 26.532 1.00 55.59 83 SER A N 1
ATOM 642 C CA . SER A 1 83 ? -10.855 0.664 27.805 1.00 55.59 83 SER A CA 1
ATOM 643 C C . SER A 1 83 ? -11.099 2.100 28.281 1.00 55.59 83 SER A C 1
ATOM 645 O O . SER A 1 83 ? -10.621 2.472 29.347 1.00 55.59 83 SER A O 1
ATOM 647 N N . ARG A 1 84 ? -11.847 2.920 27.525 1.00 54.00 84 ARG A N 1
ATOM 648 C CA . ARG A 1 84 ? -12.137 4.323 27.878 1.00 54.00 84 ARG A CA 1
ATOM 649 C C . ARG A 1 84 ? -13.556 4.542 28.424 1.00 54.00 84 ARG A C 1
ATOM 651 O O . ARG A 1 84 ? -13.895 5.663 28.782 1.00 54.00 84 ARG A O 1
ATOM 658 N N . SER A 1 85 ? -14.367 3.490 28.517 1.00 50.19 85 SER A N 1
ATOM 659 C CA . SER A 1 85 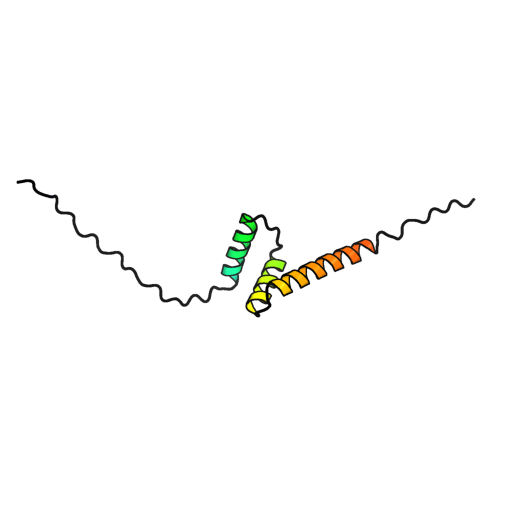? -15.770 3.552 28.959 1.00 50.19 85 SER A CA 1
ATOM 660 C C . SER A 1 85 ? -15.993 3.222 30.442 1.00 50.19 85 SER A C 1
ATOM 662 O O . SER A 1 85 ? -17.138 3.201 30.873 1.00 50.19 85 SER A O 1
ATOM 664 N N . SER A 1 86 ? -14.941 2.973 31.228 1.00 53.09 86 SER A N 1
ATOM 665 C CA . SER A 1 86 ? -15.073 2.438 32.598 1.00 53.09 86 SER A CA 1
ATOM 666 C C . SER A 1 86 ? -14.814 3.446 33.726 1.00 53.09 86 SER A C 1
ATOM 668 O O . SER A 1 86 ? -14.549 3.021 34.842 1.00 53.09 86 SER A O 1
ATOM 670 N N . ASN A 1 87 ? -14.851 4.761 33.475 1.00 54.88 87 ASN A N 1
ATOM 671 C CA . ASN A 1 87 ? -14.537 5.762 34.511 1.00 54.88 87 ASN A CA 1
ATOM 672 C C . ASN A 1 87 ? -15.673 6.758 34.785 1.00 54.88 87 ASN A C 1
ATOM 674 O O . ASN A 1 87 ? -15.430 7.936 35.043 1.00 54.88 87 ASN A O 1
ATOM 678 N N . SER A 1 88 ? -16.913 6.275 34.729 1.00 53.97 88 SER A N 1
ATOM 679 C CA . SER A 1 88 ? -18.089 6.970 35.253 1.00 53.97 88 SER A CA 1
ATOM 680 C C . SER A 1 88 ? -18.725 6.135 36.363 1.00 53.97 88 SER A C 1
ATOM 682 O O . SER A 1 88 ? -19.731 5.467 36.147 1.00 53.97 88 SER A O 1
ATOM 684 N N . SER A 1 89 ? -18.124 6.191 37.548 1.00 50.78 89 SER A N 1
ATOM 685 C CA . SER A 1 89 ? -18.819 5.916 38.806 1.00 50.78 89 SER A CA 1
ATOM 686 C C . SER A 1 89 ? -18.532 7.086 39.732 1.00 50.78 89 SER A C 1
ATOM 688 O O . SER A 1 89 ? -17.567 7.111 40.490 1.00 50.78 89 SER A O 1
ATOM 690 N N . SER A 1 90 ? -19.339 8.125 39.545 1.00 62.94 90 SER A N 1
ATOM 691 C CA . SER A 1 90 ? -19.657 9.071 40.598 1.00 62.94 90 SER A CA 1
ATOM 692 C C . SER A 1 90 ? -20.568 8.345 41.579 1.00 62.94 90 SER A C 1
ATOM 694 O O . SER A 1 90 ? -21.703 8.082 41.216 1.00 62.94 90 SER A O 1
ATOM 696 N N . ASP A 1 91 ? -20.096 8.063 42.788 1.00 62.41 91 ASP A N 1
ATOM 697 C CA . ASP A 1 91 ? -20.988 7.862 43.929 1.00 62.41 91 ASP A CA 1
ATOM 698 C C . ASP A 1 91 ? -20.377 8.542 45.154 1.00 62.41 91 ASP A C 1
ATOM 700 O O . ASP A 1 91 ? -19.367 8.124 45.721 1.00 62.41 91 ASP A O 1
ATOM 704 N N . ARG A 1 92 ? -20.976 9.690 45.481 1.00 71.19 92 ARG A N 1
ATOM 705 C CA . ARG A 1 92 ? -20.971 10.265 46.821 1.00 71.19 92 ARG A CA 1
ATOM 706 C C . ARG A 1 92 ? -21.929 9.406 47.639 1.00 71.19 92 ARG A C 1
ATOM 708 O O . ARG A 1 92 ? -23.125 9.543 47.424 1.00 71.19 92 ARG A O 1
ATOM 715 N N . GLU A 1 93 ? -21.444 8.652 48.613 1.00 67.94 93 GLU A N 1
ATOM 716 C CA . GLU A 1 93 ? -22.279 8.258 49.750 1.00 67.94 93 GLU A CA 1
ATOM 717 C C . GLU A 1 93 ? -21.486 8.372 51.057 1.00 67.94 93 GLU A C 1
ATOM 719 O O . GLU A 1 93 ? -20.528 7.641 51.287 1.00 67.94 93 GLU A O 1
ATOM 724 N N . ASN A 1 94 ? -21.943 9.351 51.846 1.00 55.50 94 ASN A N 1
ATOM 725 C CA . ASN A 1 94 ? -21.914 9.496 53.304 1.00 55.50 94 ASN A CA 1
ATOM 726 C C . ASN A 1 94 ? -20.569 9.528 54.052 1.00 55.50 94 ASN A C 1
ATOM 728 O O . ASN A 1 94 ? -20.072 8.461 54.473 1.00 55.50 94 ASN A O 1
#

Solvent-accessible surface area (backbone atoms only — not comparable to full-atom values): 6281 Å² total; per-residue (Å²): 139,84,85,77,83,88,76,78,83,72,81,76,78,80,77,73,76,77,76,88,74,78,77,72,50,70,70,59,59,48,52,53,54,51,50,53,29,57,76,70,68,50,91,65,57,69,73,56,50,52,52,53,51,53,41,45,75,74,67,48,56,68,69,58,55,52,50,50,53,51,50,53,54,51,50,55,54,54,61,63,49,69,77,69,73,80,82,83,79,87,76,92,78,136

pLDDT: mean 73.18, std 17.06, range [40.84, 94.44]

Organism: Thrips palmi (NCBI:txid161013)

Secondary structure (DSSP, 8-state):
--PPP----PPP-------------HHHHHHHHHHHHHHTT----HHHHHHHHHHHHTT--HHHHHHHHHHHHHHHHHHHHTTSS---------